Protein AF-A0A7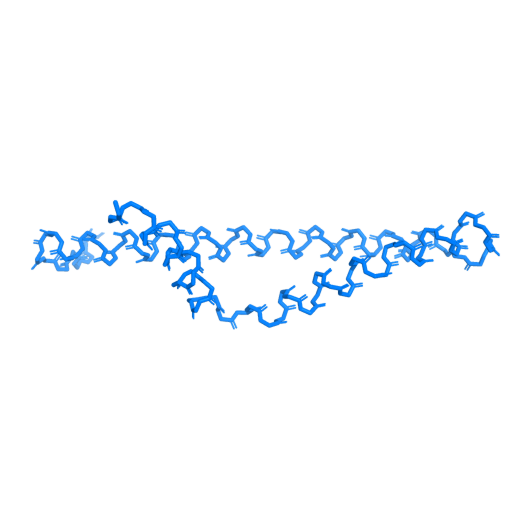J8LB46-F1 (afdb_monomer_lite)

Radius of gyration: 20.1 Å; chains: 1; bounding box: 43×31×58 Å

Secondary structure (DSSP, 8-state):
-HHHHHHHHHHHHHHHH-TTHHHHHHHHHHHHHHHHHHHHHHHTSS---HHHHHHHHHHHHHHHHHHHHHHHHHHHHHHHHHHHHHHSS------

Sequence (95 aa):
MKIIIVSYFKPYLFLTDMQFSLFLFCGYVGVSLLSPVMHNLWIWRGTGNANFYFTTAMVYACLQIVLVVEGVSAMLNHDRKLRILVTGKPQDAKS

InterPro domains:
  IPR009600 GPI transamidase subunit PIG-U [PF06728] (7-60)
  IPR009600 GPI transamidase subunit PIG-U [PTHR13121] (15-94)

Organism: NCBI:txid34289

pLDDT: mean 70.47, std 13.32, range [37.97, 86.94]

Foldseek 3Di:
DVVVCCVVVVVVLLCVQQPCNVVLVVLVVVLVVVQVVLVCCVPPVVNRDVVSNVVSVVSVVVSVVVVVVSNVVSVVVVVLVVVCVVVVDPPDDDD

Structure (mmCIF, N/CA/C/O backbone):
data_AF-A0A7J8LB46-F1
#
_entry.id   AF-A0A7J8LB46-F1
#
loop_
_atom_site.group_PDB
_atom_site.id
_atom_site.type_symbol
_atom_site.label_atom_id
_atom_site.label_alt_id
_atom_site.label_comp_id
_atom_site.label_asym_id
_atom_site.label_entity_id
_atom_site.label_seq_id
_atom_site.pdbx_PDB_ins_code
_atom_site.Cartn_x
_atom_site.Cartn_y
_atom_site.Cartn_z
_atom_site.occupancy
_atom_site.B_iso_or_equiv
_atom_site.auth_seq_id
_atom_site.auth_comp_id
_atom_site.auth_asym_id
_atom_site.auth_atom_id
_atom_site.pdbx_PDB_model_num
ATOM 1 N N . MET A 1 1 ? -21.225 -21.300 12.146 1.00 45.09 1 MET A N 1
ATOM 2 C CA . MET A 1 1 ? -21.643 -20.163 11.288 1.00 45.09 1 MET A CA 1
ATOM 3 C C . MET A 1 1 ? -21.196 -18.790 11.820 1.00 45.09 1 MET A C 1
ATOM 5 O O . MET A 1 1 ? -20.611 -18.042 11.051 1.00 45.09 1 MET A O 1
ATOM 9 N N . LYS A 1 2 ? -21.357 -18.468 13.119 1.00 38.12 2 LYS A N 1
ATOM 10 C CA . LYS A 1 2 ? -20.903 -17.187 13.725 1.00 38.12 2 LYS A CA 1
ATOM 11 C C . LYS A 1 2 ? -19.397 -16.874 13.578 1.00 38.12 2 LYS A C 1
ATOM 13 O O . LYS A 1 2 ? -19.047 -15.726 13.350 1.00 38.12 2 LYS A O 1
ATOM 18 N N . ILE A 1 3 ? -18.519 -17.878 13.648 1.00 48.06 3 ILE A N 1
ATOM 19 C CA . ILE A 1 3 ? -17.052 -17.699 13.549 1.00 48.06 3 ILE A CA 1
ATOM 20 C C . ILE A 1 3 ? -16.623 -17.232 12.146 1.00 48.06 3 ILE A C 1
ATOM 22 O O . ILE A 1 3 ? -15.739 -16.392 12.012 1.00 48.06 3 ILE A O 1
ATOM 26 N N . ILE A 1 4 ? -17.300 -17.725 11.106 1.00 48.38 4 ILE A N 1
ATOM 27 C CA . ILE A 1 4 ? -16.997 -17.395 9.708 1.00 48.38 4 ILE A CA 1
ATOM 28 C C . ILE A 1 4 ? -17.340 -15.923 9.445 1.00 48.38 4 ILE A C 1
ATOM 30 O O . ILE A 1 4 ? -16.512 -15.181 8.932 1.00 48.38 4 ILE A O 1
ATOM 34 N N . ILE A 1 5 ? -18.508 -15.463 9.905 1.00 46.56 5 ILE A N 1
ATOM 35 C CA . ILE A 1 5 ? -18.930 -14.059 9.771 1.00 46.56 5 ILE A CA 1
ATOM 36 C C . ILE A 1 5 ? -17.954 -13.114 10.486 1.00 46.56 5 ILE A C 1
ATOM 38 O O . ILE A 1 5 ? -17.584 -12.099 9.911 1.00 46.56 5 ILE A O 1
ATOM 42 N N . VAL A 1 6 ? -17.463 -13.459 11.684 1.00 50.59 6 VAL A N 1
ATOM 43 C CA . VAL A 1 6 ? -16.448 -12.645 12.383 1.00 50.59 6 VAL A CA 1
ATOM 44 C C . VAL A 1 6 ? -15.137 -12.590 11.592 1.00 50.59 6 VAL A C 1
ATOM 46 O O . VAL A 1 6 ? -14.547 -11.520 11.489 1.00 50.59 6 VAL A O 1
ATOM 49 N N . SER A 1 7 ? -14.702 -13.695 10.979 1.00 52.00 7 SER A N 1
ATOM 50 C CA . SER A 1 7 ? -13.461 -13.735 10.193 1.00 52.00 7 SER A CA 1
ATOM 51 C C . SER A 1 7 ? -13.521 -12.905 8.907 1.00 52.00 7 SER A C 1
ATOM 53 O O . SER A 1 7 ? -12.509 -12.325 8.531 1.00 52.00 7 SER A O 1
ATOM 55 N N . TYR A 1 8 ? -14.682 -12.823 8.248 1.00 51.84 8 TYR A N 1
ATOM 56 C CA . TYR A 1 8 ? -14.872 -11.962 7.073 1.00 51.84 8 TYR A CA 1
ATOM 57 C C . TYR A 1 8 ? -15.196 -10.518 7.453 1.00 51.84 8 TYR A C 1
ATOM 59 O O . TYR A 1 8 ? -14.788 -9.610 6.751 1.00 51.84 8 TYR A O 1
ATOM 67 N N . PHE A 1 9 ? -15.874 -10.263 8.569 1.00 47.78 9 PHE A N 1
ATOM 68 C CA . PHE A 1 9 ? -16.243 -8.903 8.972 1.00 47.78 9 PHE A CA 1
ATOM 69 C C . PHE A 1 9 ? -15.069 -8.122 9.587 1.00 47.78 9 PHE A C 1
ATOM 71 O O . PHE A 1 9 ? -14.960 -6.910 9.410 1.00 47.78 9 PHE A O 1
ATOM 78 N N . LYS A 1 10 ? -14.147 -8.817 10.266 1.00 48.25 10 LYS A N 1
ATOM 79 C CA . LYS A 1 10 ? -12.964 -8.225 10.906 1.00 48.25 10 LYS A CA 1
ATOM 80 C C . LYS A 1 10 ? -11.996 -7.522 9.934 1.00 48.25 10 LYS A C 1
ATOM 82 O O . LYS A 1 10 ? -11.585 -6.417 10.274 1.00 48.25 10 LYS A O 1
ATOM 87 N N . PRO A 1 11 ? -11.675 -8.049 8.733 1.00 54.88 11 PRO A N 1
ATOM 88 C CA . PRO A 1 11 ? -10.878 -7.309 7.755 1.00 54.88 11 PRO A CA 1
ATOM 89 C C . PRO A 1 11 ? -11.638 -6.128 7.138 1.00 54.88 11 PRO A C 1
ATOM 91 O O . PRO A 1 11 ? -11.034 -5.087 6.923 1.00 54.88 11 PRO A O 1
ATOM 94 N N . TYR A 1 12 ? -12.954 -6.223 6.911 1.00 52.03 12 TYR A N 1
ATOM 95 C CA . TYR A 1 12 ? -13.729 -5.097 6.363 1.00 52.03 12 TYR A CA 1
ATOM 96 C C . TYR A 1 12 ? -13.816 -3.925 7.349 1.00 52.03 12 TYR A C 1
ATOM 98 O O . TYR A 1 12 ? -13.640 -2.772 6.959 1.00 52.03 12 TYR A O 1
ATOM 106 N N . LEU A 1 13 ? -14.014 -4.206 8.640 1.00 53.47 13 LEU A N 1
ATOM 107 C CA . LEU A 1 13 ? -14.042 -3.172 9.678 1.00 53.47 13 LEU A CA 1
ATOM 108 C C . LEU A 1 13 ? -12.656 -2.538 9.897 1.00 53.47 13 LEU A C 1
ATOM 110 O O . LEU A 1 13 ? -12.560 -1.342 10.139 1.00 53.47 13 LEU A O 1
ATOM 114 N N . PHE A 1 14 ? -11.586 -3.319 9.729 1.00 54.31 14 PHE A N 1
ATOM 115 C CA . PHE A 1 14 ? -10.195 -2.862 9.785 1.00 54.31 14 PHE A CA 1
ATOM 116 C C . PHE A 1 14 ? -9.800 -1.979 8.592 1.00 54.31 14 PHE A C 1
ATOM 118 O O . PHE A 1 14 ? -9.119 -0.974 8.767 1.00 54.31 14 PHE A O 1
ATOM 125 N N . LEU A 1 15 ? -10.271 -2.314 7.386 1.00 55.88 15 LEU A N 1
ATOM 126 C CA . LEU A 1 15 ? -10.043 -1.515 6.176 1.00 55.88 15 LEU A CA 1
ATOM 127 C C . LEU A 1 15 ? -10.771 -0.165 6.221 1.00 55.88 15 LEU A C 1
ATOM 129 O O . LEU A 1 15 ? -10.271 0.808 5.665 1.00 55.88 15 LEU A O 1
ATOM 133 N N . THR A 1 16 ? -11.926 -0.101 6.894 1.00 55.12 16 THR A N 1
ATOM 134 C CA . THR A 1 16 ? -12.725 1.132 7.007 1.00 55.12 16 THR A CA 1
ATOM 135 C C . THR A 1 16 ? -12.134 2.122 8.024 1.00 55.12 16 THR A C 1
ATOM 137 O O . THR A 1 16 ? -12.354 3.322 7.896 1.00 55.12 16 THR A O 1
ATOM 140 N N . ASP A 1 17 ? -11.361 1.644 9.009 1.00 57.28 17 ASP A N 1
ATOM 141 C CA . ASP A 1 17 ? -10.691 2.478 10.027 1.00 57.28 17 ASP A CA 1
ATOM 142 C C . ASP A 1 17 ? -9.322 3.021 9.539 1.00 57.28 17 ASP A C 1
ATOM 144 O O . ASP A 1 17 ? -8.781 3.951 10.134 1.00 57.28 17 ASP A O 1
ATOM 148 N N . MET A 1 18 ? -8.759 2.494 8.439 1.00 61.47 18 MET A N 1
ATOM 149 C CA . MET A 1 18 ? -7.493 2.983 7.868 1.00 61.47 18 MET A CA 1
ATOM 150 C C . MET A 1 18 ? -7.708 4.244 7.017 1.00 61.47 18 MET A C 1
ATOM 152 O O . MET A 1 18 ? -8.103 4.165 5.848 1.00 61.47 18 MET A O 1
ATOM 156 N N . GLN A 1 19 ? -7.380 5.413 7.575 1.00 61.22 19 GLN A N 1
ATOM 157 C CA . GLN A 1 19 ? -7.529 6.713 6.901 1.00 61.22 19 GLN A CA 1
ATOM 158 C C . GLN A 1 19 ? -6.680 6.847 5.623 1.00 61.22 19 GLN A C 1
ATOM 160 O O . GLN A 1 19 ? -7.047 7.597 4.720 1.00 61.22 19 GLN A O 1
ATOM 165 N N . PHE A 1 20 ? -5.584 6.091 5.502 1.00 64.56 20 PHE A N 1
ATOM 166 C CA . PHE A 1 20 ? -4.670 6.138 4.352 1.00 64.56 20 PHE A CA 1
ATOM 167 C C . PHE A 1 20 ? -4.768 4.919 3.418 1.00 64.56 20 PHE A C 1
ATOM 169 O O . PHE A 1 20 ? -3.864 4.677 2.616 1.00 64.56 20 PHE A O 1
ATOM 176 N N . SER A 1 21 ? -5.862 4.153 3.480 1.00 68.00 21 SER A N 1
ATOM 177 C CA . SER A 1 21 ? -6.023 2.893 2.731 1.00 68.00 21 SER A CA 1
ATOM 178 C C . SER A 1 21 ? -5.841 3.039 1.214 1.00 68.00 21 SER A C 1
ATOM 180 O O . SER A 1 21 ? -5.138 2.234 0.605 1.00 68.00 21 SER A O 1
ATOM 182 N N . LEU A 1 22 ? -6.388 4.094 0.599 1.00 69.00 22 LEU A N 1
ATOM 183 C CA . LEU A 1 22 ? -6.231 4.361 -0.839 1.00 69.00 22 LEU A CA 1
ATOM 184 C C . LEU A 1 22 ? -4.790 4.724 -1.222 1.00 69.00 22 LEU A C 1
ATOM 186 O O . LEU A 1 22 ? -4.307 4.302 -2.272 1.00 69.00 22 LEU A O 1
ATOM 190 N N . PHE A 1 23 ? -4.092 5.476 -0.367 1.00 74.12 23 PHE A N 1
ATOM 191 C CA . PHE A 1 23 ? -2.697 5.857 -0.588 1.00 74.12 23 PHE A CA 1
ATOM 192 C C . PHE A 1 23 ? -1.766 4.645 -0.470 1.00 74.12 23 PHE A C 1
ATOM 194 O O . PHE A 1 23 ? -0.922 4.426 -1.338 1.00 74.12 23 PHE A O 1
ATOM 201 N N . LEU A 1 24 ? -1.973 3.812 0.554 1.00 75.31 24 LEU A N 1
ATOM 202 C CA . LEU A 1 24 ? -1.229 2.569 0.748 1.00 75.31 24 LEU A CA 1
ATOM 203 C C . LEU A 1 24 ? -1.491 1.573 -0.378 1.00 75.31 24 LEU A C 1
ATOM 205 O O . LEU A 1 24 ? -0.542 1.001 -0.902 1.00 75.31 24 LEU A O 1
ATOM 209 N N . PHE A 1 25 ? -2.749 1.406 -0.791 1.00 78.00 25 PHE A N 1
ATOM 210 C CA . PHE A 1 25 ? -3.118 0.520 -1.893 1.00 78.00 25 PHE A CA 1
ATOM 211 C C . PHE A 1 25 ? -2.486 0.968 -3.214 1.00 78.00 25 PHE A C 1
ATOM 213 O O . PHE A 1 25 ? -1.828 0.174 -3.883 1.00 78.00 25 PHE A O 1
ATOM 220 N N . CYS A 1 26 ? -2.619 2.251 -3.559 1.00 79.31 26 CYS A N 1
ATOM 221 C CA . CYS A 1 26 ? -2.016 2.812 -4.766 1.00 79.31 26 CYS A CA 1
ATOM 222 C C . CYS A 1 26 ? -0.484 2.683 -4.744 1.00 79.31 26 CYS A C 1
ATOM 224 O O . CYS A 1 26 ? 0.113 2.237 -5.724 1.00 79.31 26 CYS A O 1
ATOM 226 N N . GLY A 1 27 ? 0.148 2.980 -3.604 1.00 82.69 27 GLY A N 1
ATOM 227 C CA . GLY A 1 27 ? 1.587 2.811 -3.414 1.00 82.69 27 GLY A CA 1
ATOM 228 C C . GLY A 1 27 ? 2.040 1.359 -3.581 1.00 82.69 27 GLY A C 1
ATOM 229 O O . GLY A 1 27 ? 3.002 1.100 -4.300 1.00 82.69 27 GLY A O 1
ATOM 230 N N . TYR A 1 28 ? 1.333 0.398 -2.981 1.00 82.44 28 TYR A N 1
ATOM 231 C CA . TYR A 1 28 ? 1.691 -1.023 -3.058 1.00 82.44 28 TYR A CA 1
ATOM 232 C C . TYR A 1 28 ? 1.514 -1.596 -4.465 1.00 82.44 28 TYR A C 1
ATOM 234 O O . TYR A 1 28 ? 2.373 -2.340 -4.945 1.00 82.44 28 TYR A O 1
ATOM 242 N N . VAL A 1 29 ? 0.423 -1.230 -5.147 1.00 84.19 29 VAL A N 1
ATOM 243 C CA . VAL A 1 29 ? 0.172 -1.613 -6.544 1.00 84.19 29 VAL A CA 1
ATOM 244 C C . VAL A 1 29 ? 1.238 -1.004 -7.455 1.00 84.19 29 VAL A C 1
ATOM 246 O O . VAL A 1 29 ? 1.815 -1.712 -8.281 1.00 84.19 29 VAL A O 1
ATOM 249 N N . GLY A 1 30 ? 1.562 0.278 -7.258 1.00 82.50 30 GLY A N 1
ATOM 250 C CA . GLY A 1 30 ? 2.620 0.971 -7.990 1.00 82.50 30 GLY A CA 1
ATOM 251 C C . GLY A 1 30 ? 3.977 0.293 -7.820 1.00 82.50 30 GLY A C 1
ATOM 252 O O . GLY A 1 30 ? 4.627 -0.028 -8.809 1.00 82.50 30 GLY A O 1
ATOM 253 N N . VAL A 1 31 ? 4.376 -0.01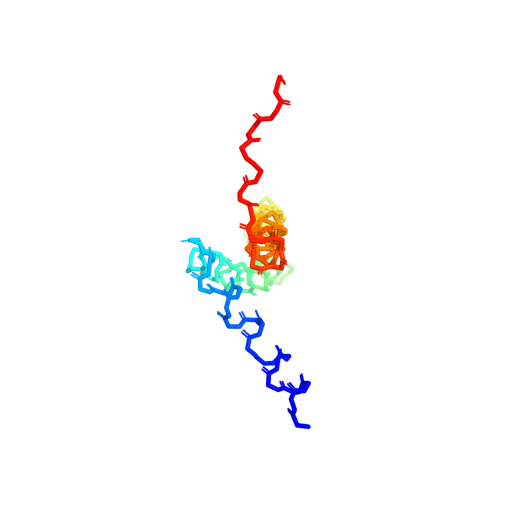3 -6.585 1.00 84.75 31 VAL A N 1
ATOM 254 C CA . VAL A 1 31 ? 5.638 -0.708 -6.283 1.00 84.75 31 VAL A CA 1
ATOM 255 C C . VAL A 1 31 ? 5.670 -2.125 -6.861 1.00 84.75 31 VAL A C 1
ATOM 257 O O . VAL A 1 31 ? 6.697 -2.535 -7.402 1.00 84.75 31 VAL A O 1
ATOM 260 N N . SER A 1 32 ? 4.555 -2.857 -6.814 1.00 84.06 32 SER A N 1
ATOM 261 C CA . SER A 1 32 ? 4.462 -4.222 -7.356 1.00 84.06 32 SER A CA 1
ATOM 262 C C . SER A 1 32 ? 4.589 -4.266 -8.879 1.00 84.06 32 SER A C 1
ATOM 264 O O . SER A 1 32 ? 5.119 -5.234 -9.416 1.00 84.06 32 SER A O 1
ATOM 266 N N . LEU A 1 33 ? 4.137 -3.222 -9.582 1.00 83.62 33 LEU A N 1
ATOM 267 C CA . LEU A 1 33 ? 4.318 -3.075 -11.030 1.00 83.62 33 LEU A CA 1
ATOM 268 C C . LEU A 1 33 ? 5.706 -2.527 -11.384 1.00 83.62 33 LEU A C 1
ATOM 270 O O . LEU A 1 33 ? 6.315 -2.958 -12.362 1.00 83.62 33 LEU A O 1
ATOM 274 N N . LEU A 1 34 ? 6.230 -1.594 -10.585 1.00 82.12 34 LEU A N 1
ATOM 275 C CA . LEU A 1 34 ? 7.511 -0.942 -10.851 1.00 82.12 34 LEU A CA 1
ATOM 276 C C . LEU A 1 34 ? 8.706 -1.857 -10.550 1.00 82.12 34 LEU A C 1
ATOM 278 O O . LEU A 1 34 ? 9.709 -1.789 -11.255 1.00 82.12 34 LEU A O 1
ATOM 282 N N . SER A 1 35 ? 8.593 -2.745 -9.558 1.00 81.31 35 SER A N 1
ATOM 283 C CA . SER A 1 35 ? 9.635 -3.712 -9.190 1.00 81.31 35 SER A CA 1
ATOM 284 C C . SER A 1 35 ? 10.050 -4.638 -10.352 1.00 81.31 35 SER A C 1
ATOM 286 O O . SER A 1 35 ? 11.230 -4.620 -10.708 1.00 81.31 35 SER A O 1
ATOM 288 N N . PRO A 1 36 ? 9.148 -5.377 -11.032 1.00 78.19 36 PRO A N 1
ATOM 289 C CA . PRO A 1 36 ? 9.523 -6.224 -12.164 1.00 78.19 36 PRO A CA 1
ATOM 290 C C . PRO A 1 36 ? 9.976 -5.408 -13.378 1.00 78.19 36 PRO A C 1
ATOM 292 O O . PRO A 1 36 ? 10.886 -5.836 -14.082 1.00 78.19 36 PRO A O 1
ATOM 295 N N . VAL A 1 37 ? 9.407 -4.219 -13.609 1.00 80.62 37 VAL A N 1
ATOM 296 C CA . VAL A 1 37 ? 9.822 -3.325 -14.706 1.00 80.62 37 VAL A CA 1
ATOM 297 C C . VAL A 1 37 ? 11.256 -2.841 -14.500 1.00 80.62 37 VAL A C 1
ATOM 299 O O . VAL A 1 37 ? 12.073 -2.933 -15.417 1.00 80.62 37 VAL A O 1
ATOM 302 N N . MET A 1 38 ? 11.589 -2.387 -13.290 1.00 79.44 38 MET A N 1
ATOM 303 C CA . MET A 1 38 ? 12.940 -1.938 -12.959 1.00 79.44 38 MET A CA 1
ATOM 304 C C . MET A 1 38 ? 13.935 -3.092 -12.903 1.00 79.44 38 MET A C 1
ATOM 306 O O . MET A 1 38 ? 15.078 -2.915 -13.321 1.00 79.44 38 MET A O 1
ATOM 310 N N . HIS A 1 39 ? 13.510 -4.288 -12.485 1.00 78.44 39 HIS A N 1
ATOM 311 C CA . HIS A 1 39 ? 14.362 -5.475 -12.551 1.00 78.44 39 HIS A CA 1
ATOM 312 C C . HIS A 1 39 ? 14.693 -5.831 -14.005 1.00 78.44 39 HIS A C 1
ATOM 314 O O . HIS A 1 39 ? 15.843 -6.114 -14.339 1.00 78.44 39 HIS A O 1
ATOM 320 N N . ASN A 1 40 ? 13.692 -5.754 -14.887 1.00 77.62 40 ASN A N 1
ATOM 321 C CA . ASN A 1 40 ? 13.839 -6.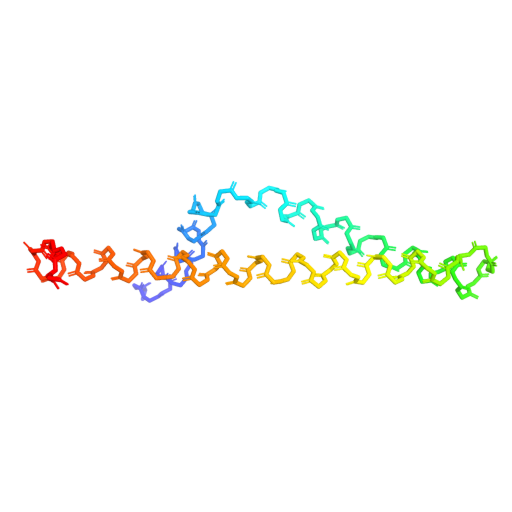073 -16.300 1.00 77.62 40 ASN A CA 1
ATOM 322 C C . ASN A 1 40 ? 14.743 -5.052 -17.014 1.00 77.62 40 ASN A C 1
ATOM 324 O O . ASN A 1 40 ? 15.657 -5.417 -17.747 1.00 77.62 40 ASN A O 1
ATOM 328 N N . LEU A 1 41 ? 14.570 -3.762 -16.721 1.00 76.94 41 LEU A N 1
ATOM 329 C CA . LEU A 1 41 ? 15.429 -2.696 -17.247 1.00 76.94 41 LEU A CA 1
ATOM 330 C C . LEU A 1 41 ? 16.880 -2.796 -16.767 1.00 76.94 41 LEU A C 1
ATOM 332 O O . LEU A 1 41 ? 17.793 -2.478 -17.530 1.00 76.94 41 LEU A O 1
ATOM 336 N N . TRP A 1 42 ? 17.087 -3.226 -15.522 1.00 71.06 42 TRP A N 1
ATOM 337 C CA . TRP A 1 42 ? 18.416 -3.364 -14.938 1.00 71.06 42 TRP A CA 1
ATOM 338 C C . TRP A 1 42 ? 19.173 -4.582 -15.488 1.00 71.06 42 TRP A C 1
ATOM 340 O O . TRP A 1 42 ? 20.309 -4.426 -15.924 1.00 71.06 42 TRP A O 1
ATOM 350 N N . ILE A 1 43 ? 18.546 -5.765 -15.532 1.00 71.75 43 ILE A N 1
ATOM 351 C CA . ILE A 1 43 ? 19.188 -7.006 -16.011 1.00 71.75 43 ILE A CA 1
ATOM 352 C C . ILE A 1 43 ? 19.208 -7.097 -17.544 1.00 71.75 43 ILE A C 1
ATOM 354 O O . ILE A 1 43 ? 20.241 -7.419 -18.122 1.00 71.75 43 ILE A O 1
ATOM 358 N N . TRP A 1 44 ? 18.075 -6.853 -18.211 1.00 71.31 44 TRP A N 1
ATOM 359 C CA . TRP A 1 44 ? 17.897 -7.220 -19.625 1.00 71.31 44 TRP A CA 1
ATOM 360 C C . TRP A 1 44 ? 18.157 -6.075 -20.597 1.00 71.31 44 TRP A C 1
ATOM 362 O O . TRP A 1 44 ? 18.586 -6.310 -21.723 1.00 71.31 44 TRP A O 1
ATOM 372 N N . ARG A 1 45 ? 17.881 -4.832 -20.191 1.00 67.50 45 ARG A N 1
ATOM 373 C CA . ARG A 1 45 ? 18.016 -3.656 -21.067 1.00 67.50 45 ARG A CA 1
ATOM 374 C C . ARG A 1 45 ? 19.299 -2.863 -20.831 1.00 67.50 45 ARG A C 1
ATOM 376 O O . ARG A 1 45 ? 19.638 -2.038 -21.669 1.00 67.50 45 ARG A O 1
ATOM 383 N N . GLY A 1 46 ? 19.987 -3.069 -19.705 1.00 66.31 46 GLY A N 1
ATOM 384 C CA . GLY A 1 46 ? 21.219 -2.354 -19.343 1.00 66.31 46 GLY A CA 1
ATOM 385 C C . GLY A 1 46 ? 21.053 -0.840 -19.131 1.00 66.31 46 GLY A C 1
ATOM 386 O O . GLY A 1 46 ? 22.024 -0.156 -18.829 1.00 66.31 46 GLY A O 1
ATOM 387 N N . THR A 1 47 ? 19.834 -0.303 -19.270 1.00 68.25 47 THR A N 1
ATOM 388 C CA . THR A 1 47 ? 19.497 1.117 -19.073 1.00 68.25 47 THR A CA 1
ATOM 389 C C . THR A 1 47 ? 18.946 1.404 -17.673 1.00 68.25 47 THR A C 1
ATOM 391 O O . THR A 1 47 ? 18.754 2.564 -17.314 1.00 68.25 47 THR A O 1
ATOM 394 N N . GLY A 1 48 ? 18.629 0.368 -16.889 1.00 63.44 48 GLY A N 1
ATOM 395 C CA . GLY A 1 48 ? 18.135 0.505 -15.520 1.00 63.44 48 GLY A CA 1
ATOM 396 C C . GLY A 1 48 ? 19.266 0.804 -14.536 1.00 63.44 48 GLY A C 1
ATOM 397 O O . GLY A 1 48 ? 20.180 0.002 -14.372 1.00 63.44 48 GLY A O 1
ATOM 398 N N . ASN A 1 49 ? 19.193 1.951 -13.859 1.00 76.62 49 ASN A N 1
ATOM 399 C CA . ASN A 1 49 ? 20.132 2.335 -12.806 1.00 76.62 49 ASN A CA 1
ATOM 400 C C . ASN A 1 49 ? 19.761 1.648 -11.475 1.00 76.62 49 ASN A C 1
ATOM 402 O O . ASN A 1 49 ? 18.606 1.714 -11.049 1.00 76.62 49 ASN A O 1
ATOM 406 N N . ALA A 1 50 ? 20.741 1.052 -10.787 1.00 75.81 50 ALA A N 1
ATOM 407 C CA . ALA A 1 50 ? 20.562 0.409 -9.481 1.00 75.81 50 ALA A CA 1
ATOM 408 C C . ALA A 1 50 ? 19.940 1.339 -8.421 1.00 75.81 50 ALA A C 1
ATOM 410 O O . ALA A 1 50 ? 19.155 0.881 -7.590 1.00 75.81 50 ALA A O 1
ATOM 411 N N . ASN A 1 51 ? 20.203 2.651 -8.492 1.00 77.88 51 ASN A N 1
ATOM 412 C CA . ASN A 1 51 ? 19.574 3.642 -7.612 1.00 77.88 51 ASN A CA 1
ATOM 413 C C . ASN A 1 51 ? 18.044 3.622 -7.719 1.00 77.88 51 ASN A C 1
ATOM 415 O O . ASN A 1 51 ? 17.360 3.764 -6.713 1.00 77.88 51 ASN A O 1
ATOM 419 N N . PHE A 1 52 ? 17.497 3.386 -8.914 1.00 74.69 52 PHE A N 1
ATOM 420 C CA . PHE A 1 52 ? 16.050 3.355 -9.129 1.00 74.69 52 PHE A CA 1
ATOM 421 C C . PHE A 1 52 ? 15.411 2.090 -8.536 1.00 74.69 52 PHE A C 1
ATOM 423 O O . PHE A 1 52 ? 14.321 2.138 -7.957 1.00 74.69 52 PHE A O 1
ATOM 430 N N . TYR A 1 53 ? 16.121 0.960 -8.613 1.00 75.81 53 TYR A N 1
ATOM 431 C CA . TYR A 1 53 ? 15.721 -0.279 -7.946 1.00 75.81 53 TYR A CA 1
ATOM 432 C C . TYR A 1 53 ? 15.737 -0.112 -6.420 1.00 75.81 53 TYR A C 1
ATOM 434 O O . TYR A 1 53 ? 14.782 -0.486 -5.737 1.00 75.81 53 TYR A O 1
ATOM 442 N N . PHE A 1 54 ? 16.779 0.542 -5.895 1.00 79.56 54 PHE A N 1
ATOM 443 C CA . PHE A 1 54 ? 16.913 0.860 -4.475 1.00 79.56 54 PHE A CA 1
ATOM 444 C C . PHE A 1 54 ? 15.799 1.787 -3.972 1.00 79.56 54 PHE A C 1
ATOM 446 O O . PHE A 1 54 ? 15.205 1.517 -2.930 1.00 79.56 54 PHE A O 1
ATOM 453 N N . THR A 1 55 ? 15.441 2.831 -4.726 1.00 83.44 55 THR A N 1
ATOM 454 C CA . THR A 1 55 ? 14.308 3.705 -4.382 1.00 83.44 55 THR A CA 1
ATOM 455 C C . THR A 1 55 ? 13.000 2.922 -4.318 1.00 83.44 55 THR A C 1
ATOM 457 O O . THR A 1 55 ? 12.235 3.085 -3.372 1.00 83.44 55 THR A O 1
ATOM 460 N N . THR A 1 56 ? 12.761 2.022 -5.274 1.00 83.62 56 THR A N 1
ATOM 461 C CA . THR A 1 56 ? 11.546 1.190 -5.297 1.00 83.62 56 THR A CA 1
ATOM 462 C C . THR A 1 56 ? 11.472 0.274 -4.066 1.00 83.62 56 THR A C 1
ATOM 464 O O . THR A 1 56 ? 10.413 0.145 -3.451 1.00 83.62 56 THR A O 1
ATOM 467 N N . ALA A 1 57 ? 12.606 -0.297 -3.646 1.00 83.56 57 ALA A N 1
ATOM 468 C CA . ALA A 1 57 ? 12.706 -1.110 -2.432 1.00 83.56 57 ALA A CA 1
ATOM 469 C C . ALA A 1 57 ? 12.540 -0.290 -1.136 1.00 83.56 57 ALA A C 1
ATOM 471 O O . ALA A 1 57 ? 11.882 -0.744 -0.201 1.00 83.56 57 ALA A O 1
ATOM 472 N N . MET A 1 58 ? 13.081 0.931 -1.078 1.00 84.12 58 MET A N 1
ATOM 473 C CA . MET A 1 58 ? 12.868 1.847 0.049 1.00 84.12 58 MET A CA 1
ATOM 474 C C . MET A 1 58 ? 11.396 2.244 0.183 1.00 84.12 58 MET A C 1
ATOM 476 O O . MET A 1 58 ? 10.853 2.206 1.284 1.00 84.12 58 MET A O 1
ATOM 480 N N . VAL A 1 59 ? 10.719 2.551 -0.928 1.00 86.94 59 VAL A N 1
ATOM 481 C CA . VAL A 1 59 ? 9.279 2.856 -0.919 1.00 86.94 59 VAL A CA 1
ATOM 482 C C . VAL A 1 59 ? 8.473 1.646 -0.440 1.00 86.94 59 VAL A C 1
ATOM 484 O O . VAL A 1 59 ? 7.581 1.814 0.389 1.00 86.94 59 VAL A O 1
ATOM 487 N N . TYR A 1 60 ? 8.817 0.430 -0.878 1.00 84.69 60 TYR A N 1
ATOM 488 C CA . TYR A 1 60 ? 8.195 -0.799 -0.374 1.00 84.69 60 TYR A CA 1
ATOM 489 C C . TYR A 1 60 ? 8.329 -0.936 1.150 1.00 84.69 60 TYR A C 1
ATOM 491 O O . TYR A 1 60 ? 7.332 -1.151 1.840 1.00 84.69 60 TYR A O 1
ATOM 499 N N . ALA A 1 61 ? 9.542 -0.761 1.683 1.00 85.31 61 ALA A N 1
ATOM 500 C CA . ALA A 1 61 ? 9.804 -0.848 3.117 1.00 85.31 61 ALA A CA 1
ATOM 501 C C . ALA A 1 61 ? 9.021 0.213 3.908 1.00 85.31 61 ALA A C 1
ATOM 503 O O . ALA A 1 61 ? 8.397 -0.106 4.919 1.00 85.31 61 ALA A O 1
ATOM 504 N N . CYS A 1 62 ? 8.981 1.455 3.417 1.00 85.38 62 CYS A N 1
ATOM 505 C CA . CYS A 1 62 ? 8.201 2.530 4.027 1.00 85.38 62 CYS A CA 1
ATOM 506 C C . CYS A 1 62 ? 6.702 2.207 4.048 1.00 85.38 62 CYS A C 1
ATOM 508 O O . CYS A 1 62 ? 6.066 2.311 5.096 1.00 85.38 62 CYS A O 1
ATOM 510 N N . LEU A 1 63 ? 6.138 1.766 2.918 1.00 84.06 63 LEU A N 1
ATOM 511 C CA . LEU A 1 63 ? 4.730 1.368 2.838 1.00 84.06 63 LEU A CA 1
ATOM 512 C C . LEU A 1 63 ? 4.420 0.203 3.783 1.00 84.06 63 LEU A C 1
ATOM 514 O O . LEU A 1 63 ? 3.365 0.184 4.414 1.00 84.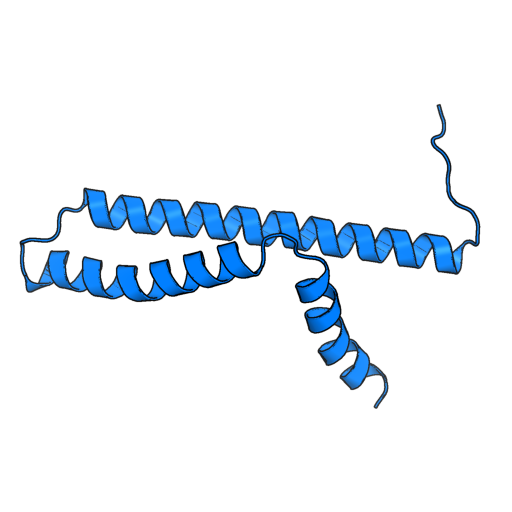06 63 LEU A O 1
ATOM 518 N N . GLN A 1 64 ? 5.344 -0.748 3.918 1.00 83.12 64 GLN A N 1
ATOM 519 C CA . GLN A 1 64 ? 5.193 -1.887 4.815 1.00 83.12 64 GLN A CA 1
ATOM 520 C C . GLN A 1 64 ? 5.198 -1.472 6.293 1.00 83.12 64 GLN A C 1
ATOM 522 O O . GLN A 1 64 ? 4.367 -1.965 7.054 1.00 83.12 64 GLN A 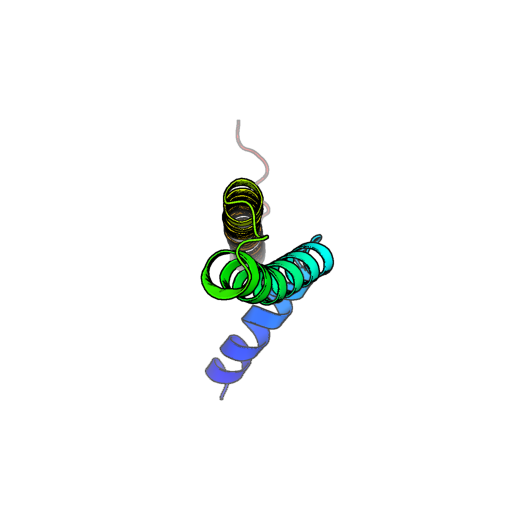O 1
ATOM 527 N N . ILE A 1 65 ? 6.061 -0.535 6.698 1.00 84.25 65 ILE A N 1
ATOM 528 C CA . ILE A 1 65 ? 6.065 0.017 8.063 1.00 84.25 65 ILE A CA 1
ATOM 529 C C . ILE A 1 65 ? 4.736 0.720 8.356 1.00 84.25 65 ILE A C 1
ATOM 531 O O . ILE A 1 65 ? 4.128 0.468 9.395 1.00 84.25 65 ILE A O 1
ATOM 535 N N . VAL A 1 66 ? 4.252 1.555 7.432 1.00 82.88 66 VAL A N 1
ATOM 536 C CA . VAL A 1 66 ? 2.984 2.278 7.612 1.00 82.88 66 VAL A CA 1
ATOM 537 C C . VAL A 1 66 ? 1.801 1.309 7.693 1.00 82.88 66 VAL A C 1
ATOM 539 O O . VAL A 1 66 ? 0.962 1.469 8.573 1.00 82.88 66 VAL A O 1
ATOM 542 N N . LEU A 1 67 ? 1.760 0.260 6.863 1.00 80.69 67 LEU A N 1
ATOM 543 C CA . LEU A 1 67 ? 0.730 -0.786 6.947 1.00 80.69 67 LEU A CA 1
ATOM 544 C C . LEU A 1 67 ? 0.700 -1.474 8.315 1.00 80.69 67 LEU A C 1
ATOM 546 O O . LEU A 1 67 ? -0.377 -1.720 8.858 1.00 80.69 67 LEU A O 1
ATOM 550 N N . VAL A 1 68 ? 1.871 -1.783 8.877 1.00 82.31 68 VAL A N 1
ATOM 551 C CA . VAL A 1 68 ? 1.969 -2.406 10.203 1.00 82.31 68 VAL A CA 1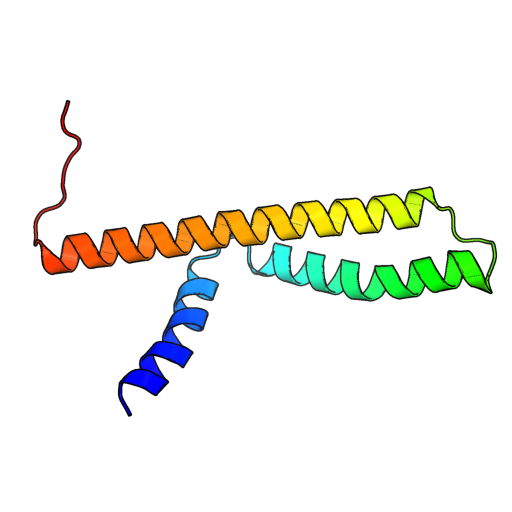
ATOM 552 C C . VAL A 1 68 ? 1.505 -1.438 11.291 1.00 82.31 68 VAL A C 1
ATOM 554 O O . VAL A 1 68 ? 0.726 -1.835 12.153 1.00 82.31 68 VAL A O 1
ATOM 557 N N . VAL A 1 69 ? 1.932 -0.173 11.248 1.00 82.69 69 VAL A N 1
ATOM 558 C CA . VAL A 1 69 ? 1.557 0.843 12.247 1.00 82.69 69 VAL A CA 1
ATOM 559 C C . VAL A 1 69 ? 0.057 1.124 12.223 1.00 82.69 69 VAL A C 1
ATOM 561 O O . VAL A 1 69 ? -0.593 1.052 13.266 1.00 82.69 69 VAL A O 1
ATOM 564 N N . GLU A 1 70 ? -0.504 1.379 11.042 1.00 78.62 70 GLU A N 1
ATOM 565 C CA . GLU A 1 70 ? -1.942 1.593 10.864 1.00 78.62 70 GLU A CA 1
ATOM 566 C C . GLU A 1 70 ? -2.728 0.353 11.303 1.00 78.62 70 GLU A C 1
ATOM 568 O O . GLU A 1 70 ? -3.773 0.458 11.945 1.00 78.62 70 GLU A O 1
ATOM 573 N N . GLY A 1 71 ? -2.189 -0.839 11.037 1.00 75.56 71 GLY A N 1
ATOM 574 C CA . GLY A 1 71 ? -2.826 -2.078 11.436 1.00 75.56 71 GLY A CA 1
ATOM 575 C C . GLY A 1 71 ? -2.844 -2.306 12.947 1.00 75.56 71 GLY A C 1
ATOM 576 O O . GLY A 1 71 ? -3.873 -2.670 13.518 1.00 75.56 71 GLY A O 1
ATOM 577 N N . VAL A 1 72 ? -1.727 -2.047 13.623 1.00 80.56 72 VAL A N 1
ATOM 578 C CA . VAL A 1 72 ? -1.648 -2.124 15.088 1.00 80.56 72 VAL A CA 1
ATOM 579 C C . VAL A 1 72 ? -2.532 -1.053 15.729 1.00 80.56 72 VAL A C 1
ATOM 581 O O . VAL A 1 72 ? -3.238 -1.348 16.693 1.00 80.56 72 VAL A O 1
ATOM 584 N N . SER A 1 73 ? -2.550 0.159 15.170 1.00 77.94 73 SER A N 1
ATOM 585 C CA . SER A 1 73 ? -3.405 1.259 15.626 1.00 77.94 73 SER A CA 1
ATOM 586 C C . SER A 1 73 ? -4.891 0.894 15.534 1.00 77.94 73 SER A C 1
ATOM 588 O O . SER A 1 73 ? -5.611 0.980 16.532 1.00 77.94 73 SER A O 1
ATOM 590 N N . ALA A 1 74 ? -5.341 0.375 14.387 1.00 74.31 74 ALA A N 1
ATOM 591 C CA . ALA A 1 74 ? -6.717 -0.082 14.193 1.00 74.31 74 ALA A CA 1
ATOM 592 C C . ALA A 1 74 ? -7.083 -1.238 15.141 1.00 74.31 74 ALA A C 1
ATOM 594 O O . ALA A 1 74 ? -8.165 -1.244 15.737 1.00 74.31 74 ALA A O 1
ATOM 595 N N . MET A 1 75 ? -6.170 -2.194 15.348 1.00 77.56 75 MET A N 1
ATOM 596 C CA . MET A 1 75 ? -6.375 -3.304 16.282 1.00 77.56 75 MET A CA 1
ATOM 597 C C . MET A 1 75 ? -6.495 -2.821 17.734 1.00 77.56 75 MET A C 1
ATOM 599 O O . MET A 1 75 ? -7.394 -3.263 18.453 1.00 77.56 75 MET A O 1
ATOM 603 N N . LEU A 1 76 ? -5.638 -1.891 18.158 1.00 79.56 76 LEU A N 1
ATOM 604 C CA . LEU A 1 76 ? -5.670 -1.312 19.501 1.00 79.56 76 LEU A CA 1
ATOM 605 C C . LEU A 1 76 ? -6.942 -0.488 19.731 1.00 79.56 76 LEU A C 1
ATOM 607 O O . LEU A 1 76 ? -7.550 -0.566 20.799 1.00 79.56 76 LEU A O 1
ATOM 611 N N . ASN A 1 77 ? -7.376 0.275 18.726 1.00 79.31 77 ASN A N 1
ATOM 612 C CA . ASN A 1 77 ? -8.599 1.070 18.803 1.00 79.31 77 ASN A CA 1
ATOM 613 C C . ASN A 1 77 ? -9.846 0.169 18.884 1.00 79.31 77 ASN A C 1
ATOM 615 O O . ASN A 1 77 ? -10.787 0.454 19.630 1.00 79.31 77 ASN A O 1
ATOM 619 N N . HIS A 1 78 ? -9.827 -0.967 18.182 1.00 73.81 78 HIS A N 1
ATOM 620 C CA . HIS A 1 78 ? -10.868 -1.986 18.283 1.00 73.81 78 HIS A CA 1
ATOM 621 C C . HIS A 1 78 ? -10.895 -2.655 19.667 1.00 73.81 78 HIS A C 1
ATOM 623 O O . HIS A 1 78 ? -11.972 -2.791 20.251 1.00 73.81 78 HIS A O 1
ATOM 629 N N . ASP A 1 79 ? -9.733 -3.012 20.228 1.00 78.31 79 ASP A N 1
ATOM 630 C CA . ASP A 1 79 ? -9.637 -3.586 21.580 1.00 78.31 79 ASP A CA 1
ATOM 631 C C . ASP A 1 79 ? -10.108 -2.592 22.656 1.00 78.31 79 ASP A C 1
ATOM 633 O O . ASP A 1 79 ? -10.854 -2.953 23.568 1.00 78.31 79 ASP A O 1
ATOM 637 N N . ARG A 1 80 ? -9.777 -1.301 22.502 1.00 79.06 80 ARG A N 1
ATOM 638 C CA . ARG A 1 80 ? -10.266 -0.227 23.378 1.00 79.06 80 ARG A CA 1
ATOM 639 C C . ARG A 1 80 ? -11.792 -0.101 23.319 1.00 79.06 80 ARG A C 1
ATOM 641 O O . ARG A 1 80 ? -12.428 -0.042 24.371 1.00 79.06 80 ARG A O 1
ATOM 648 N N . LYS A 1 81 ? -12.391 -0.101 22.119 1.00 76.88 81 LYS A N 1
ATOM 649 C CA . LYS A 1 81 ? -13.858 -0.076 21.947 1.00 76.88 81 LYS A CA 1
ATOM 650 C C . LYS A 1 81 ? -14.519 -1.304 22.583 1.00 76.88 81 LYS A C 1
ATOM 652 O O . LYS A 1 81 ? -15.512 -1.152 23.289 1.00 76.88 81 LYS A O 1
ATOM 657 N N . LEU A 1 82 ? -13.951 -2.499 22.398 1.00 77.62 82 LEU A N 1
ATOM 658 C CA . LEU A 1 82 ? -14.443 -3.729 23.029 1.00 77.62 82 LEU A CA 1
ATOM 659 C C . LEU A 1 82 ? -14.360 -3.675 24.558 1.00 77.62 82 LEU A C 1
ATOM 661 O O . LEU A 1 82 ? -15.332 -4.029 25.223 1.00 77.62 82 LEU A O 1
ATOM 665 N N . ARG A 1 83 ? -13.251 -3.186 25.128 1.00 74.56 83 ARG A N 1
ATOM 666 C CA . ARG A 1 83 ? -13.134 -3.002 26.583 1.00 74.56 83 ARG A CA 1
ATOM 667 C C . ARG A 1 83 ? -14.217 -2.089 27.131 1.00 74.56 83 ARG A C 1
ATOM 669 O O . ARG A 1 83 ? -14.862 -2.472 28.095 1.00 74.56 83 ARG A O 1
ATOM 676 N N . ILE A 1 84 ? -14.442 -0.929 26.512 1.00 77.62 84 ILE A N 1
ATOM 677 C CA . ILE A 1 84 ? -15.458 0.035 26.963 1.00 77.62 84 ILE A CA 1
ATOM 678 C C . ILE A 1 84 ? -16.857 -0.598 26.961 1.00 77.62 84 ILE A C 1
ATOM 680 O O . ILE A 1 84 ? -17.617 -0.404 27.908 1.00 77.62 84 ILE A O 1
ATOM 684 N N . LEU A 1 85 ? -17.180 -1.390 25.934 1.00 76.38 85 LEU A N 1
ATOM 685 C CA . LEU A 1 85 ? -18.456 -2.106 25.841 1.00 76.38 85 LEU A CA 1
ATOM 686 C C . LEU A 1 85 ? -18.612 -3.188 26.922 1.00 76.38 85 LEU A C 1
ATOM 688 O O . LEU A 1 85 ? -19.720 -3.398 27.407 1.00 76.38 85 LEU A O 1
ATOM 692 N N . VAL A 1 86 ? -17.524 -3.863 27.309 1.00 75.69 86 VAL A N 1
ATOM 693 C CA . VAL A 1 86 ? -17.540 -4.924 28.332 1.00 75.69 86 VAL A CA 1
ATOM 694 C C . VAL A 1 86 ? -17.568 -4.360 29.756 1.00 75.69 86 VAL A C 1
ATOM 696 O O . VAL A 1 86 ? -18.265 -4.906 30.606 1.00 75.69 86 VAL A O 1
ATOM 699 N N . THR A 1 87 ? -16.825 -3.287 30.046 1.00 73.06 87 THR A N 1
ATOM 700 C CA . THR A 1 87 ? -16.715 -2.732 31.409 1.00 73.06 87 THR A CA 1
ATOM 701 C C . THR A 1 87 ? -17.692 -1.595 31.708 1.00 73.06 87 THR A C 1
ATOM 703 O O . THR A 1 87 ? -17.816 -1.207 32.869 1.00 73.06 87 THR A O 1
ATOM 706 N N . GLY A 1 88 ? -18.383 -1.035 30.709 1.00 62.38 88 GLY A N 1
ATOM 707 C CA . GLY A 1 88 ? -19.407 0.003 30.897 1.00 62.38 88 GLY A CA 1
ATOM 708 C C . GLY A 1 88 ? -18.904 1.321 31.507 1.00 62.38 88 GLY A C 1
ATOM 709 O O . GLY A 1 88 ? -19.708 2.170 31.889 1.00 62.38 88 GLY A O 1
ATOM 710 N N . LYS A 1 89 ? -17.585 1.513 31.628 1.00 50.69 89 LYS A N 1
ATOM 711 C CA . LYS A 1 89 ? -16.955 2.706 32.208 1.00 50.69 89 LYS A CA 1
ATOM 712 C C . LYS A 1 89 ? -15.812 3.163 31.294 1.00 50.69 89 LYS A C 1
ATOM 714 O O . LYS A 1 89 ? -14.872 2.386 31.103 1.00 50.69 89 LYS A O 1
ATOM 719 N N . PRO A 1 90 ? -15.838 4.396 30.751 1.00 53.47 90 PRO A N 1
ATOM 720 C CA . PRO A 1 90 ? -14.640 4.984 30.172 1.00 53.47 90 PRO A CA 1
ATOM 721 C C . PRO A 1 90 ? -13.635 5.161 31.313 1.00 53.47 90 PRO A C 1
ATOM 723 O O . PRO A 1 90 ? -13.932 5.823 32.308 1.00 53.47 90 PRO A O 1
ATOM 726 N N . GLN A 1 91 ? -12.473 4.514 31.223 1.00 53.56 91 GLN A N 1
ATOM 727 C CA . GLN A 1 91 ? -11.365 4.878 32.097 1.00 53.56 91 GLN A CA 1
ATOM 728 C C . GLN A 1 91 ? -10.834 6.216 31.603 1.00 53.56 91 GLN A C 1
ATOM 730 O O . GLN A 1 91 ? -9.972 6.274 30.728 1.00 53.56 91 GLN A O 1
ATOM 735 N N . ASP A 1 92 ? -11.421 7.277 32.149 1.00 49.72 92 ASP A N 1
ATOM 736 C CA . ASP A 1 92 ? -10.773 8.570 32.217 1.00 49.72 92 ASP A CA 1
ATOM 737 C C . ASP A 1 92 ? -9.387 8.392 32.833 1.00 49.72 92 ASP A C 1
ATOM 739 O O . ASP A 1 92 ? -9.176 7.589 33.753 1.00 49.72 92 ASP A O 1
ATOM 743 N N . ALA A 1 93 ? -8.460 9.140 32.251 1.00 49.62 93 ALA A N 1
ATOM 744 C CA . ALA A 1 93 ? -7.081 9.278 32.658 1.00 49.62 93 ALA A CA 1
ATOM 745 C C . ALA A 1 93 ? -6.948 9.279 34.185 1.00 49.62 93 ALA A C 1
ATOM 747 O O . ALA A 1 93 ? -7.551 10.104 34.873 1.00 49.62 93 ALA A O 1
ATOM 748 N N . LYS A 1 94 ? -6.139 8.363 34.724 1.00 43.88 94 LYS A N 1
ATOM 749 C CA . LYS A 1 94 ? -5.740 8.432 36.125 1.00 43.88 94 LYS A CA 1
ATOM 750 C C . LYS A 1 94 ? -4.272 8.820 36.231 1.00 43.88 94 LYS A C 1
ATOM 752 O O . LYS A 1 94 ? -3.410 7.963 36.075 1.00 43.88 94 LYS A O 1
ATOM 757 N N . SER A 1 95 ? -4.134 10.088 36.628 1.00 37.97 95 SER A N 1
ATOM 758 C CA . SER A 1 95 ? -3.049 10.743 37.366 1.00 37.97 95 SER A CA 1
ATOM 759 C C . SER A 1 95 ? -1.735 11.026 36.659 1.00 37.97 95 SER A C 1
ATOM 761 O O . SER A 1 95 ? -1.233 10.170 35.910 1.00 37.97 95 SER A O 1
#